Protein AF-A0A7K9G191-F1 (afdb_monomer_lite)

Structure (mmCIF, N/CA/C/O backbone):
data_AF-A0A7K9G191-F1
#
_entry.id   AF-A0A7K9G191-F1
#
loop_
_atom_site.group_PDB
_atom_site.id
_atom_site.type_symbol
_atom_site.label_atom_id
_atom_site.label_alt_id
_atom_site.label_comp_id
_atom_site.label_asym_id
_atom_site.label_entity_id
_atom_site.label_seq_id
_atom_site.pdbx_PDB_ins_code
_atom_site.Cartn_x
_atom_site.Cartn_y
_atom_site.Cartn_z
_atom_site.occupancy
_atom_site.B_iso_or_equiv
_atom_site.auth_seq_id
_atom_site.auth_comp_id
_atom_site.auth_asym_id
_atom_site.auth_atom_id
_atom_site.pdbx_PDB_model_num
ATOM 1 N N . VAL A 1 1 ? 13.706 1.006 -11.838 1.00 76.94 1 VAL A N 1
ATOM 2 C CA . VAL A 1 1 ? 13.222 0.784 -13.225 1.00 76.94 1 VAL A CA 1
ATOM 3 C C . VAL A 1 1 ? 11.695 0.822 -13.314 1.00 76.94 1 VAL A C 1
ATOM 5 O O . VAL A 1 1 ? 11.186 1.658 -14.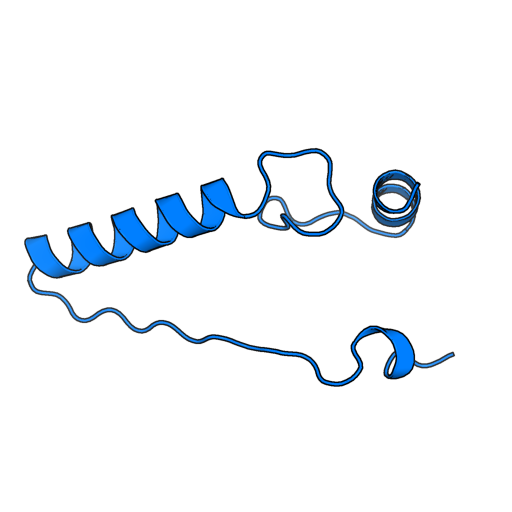048 1.00 76.94 1 VAL A O 1
ATOM 8 N N . ILE A 1 2 ? 10.955 0.007 -12.547 1.00 86.62 2 ILE A N 1
ATOM 9 C CA . ILE A 1 2 ? 9.482 -0.071 -12.649 1.00 86.62 2 ILE A CA 1
ATOM 10 C C . ILE A 1 2 ? 8.747 1.248 -12.352 1.00 86.62 2 ILE A C 1
ATOM 12 O O . ILE A 1 2 ? 7.884 1.631 -13.130 1.00 86.62 2 ILE A O 1
ATOM 16 N N . THR A 1 3 ? 9.157 2.008 -11.329 1.00 89.00 3 THR A N 1
ATOM 17 C CA . THR A 1 3 ? 8.563 3.323 -11.016 1.00 89.00 3 THR A CA 1
ATOM 18 C C . THR A 1 3 ? 8.619 4.294 -12.187 1.00 89.00 3 THR A C 1
ATOM 20 O O . THR A 1 3 ? 7.618 4.910 -12.518 1.00 89.00 3 THR A O 1
ATOM 23 N N . ALA A 1 4 ? 9.776 4.402 -12.846 1.00 90.25 4 ALA A N 1
ATOM 24 C CA . ALA A 1 4 ? 9.949 5.320 -13.969 1.00 90.25 4 ALA A CA 1
ATOM 25 C C . ALA A 1 4 ? 9.063 4.928 -15.161 1.00 90.25 4 ALA A C 1
ATOM 27 O O . ALA A 1 4 ? 8.483 5.792 -15.813 1.00 90.25 4 ALA A O 1
ATOM 28 N N . ARG A 1 5 ? 8.921 3.619 -15.417 1.00 92.56 5 ARG A N 1
ATOM 29 C CA . ARG A 1 5 ? 8.023 3.101 -16.458 1.00 92.56 5 ARG A CA 1
ATOM 30 C C . ARG A 1 5 ? 6.560 3.386 -16.124 1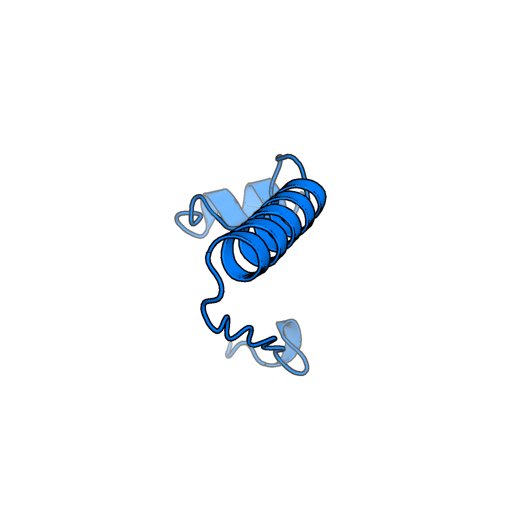.00 92.56 5 ARG A C 1
ATOM 32 O O . ARG A 1 5 ? 5.835 3.849 -16.993 1.00 92.56 5 ARG A O 1
ATOM 39 N N . LEU A 1 6 ? 6.158 3.156 -14.874 1.00 90.69 6 LEU A N 1
ATOM 40 C CA . LEU A 1 6 ? 4.791 3.369 -14.405 1.00 90.69 6 LEU A CA 1
ATOM 41 C C . LEU A 1 6 ? 4.395 4.851 -14.493 1.00 90.69 6 LEU A C 1
ATOM 43 O O . LEU A 1 6 ? 3.376 5.168 -15.091 1.00 90.69 6 LEU A O 1
ATOM 47 N N . THR A 1 7 ? 5.243 5.762 -14.003 1.00 90.88 7 THR A N 1
ATOM 48 C CA . THR A 1 7 ? 5.006 7.215 -14.081 1.00 90.88 7 THR A CA 1
ATOM 49 C C . THR A 1 7 ? 4.918 7.729 -15.519 1.00 90.88 7 THR A C 1
ATOM 51 O O . THR A 1 7 ? 4.170 8.662 -15.784 1.00 90.88 7 THR A O 1
ATOM 54 N N . LYS A 1 8 ? 5.668 7.136 -16.458 1.00 93.38 8 LYS A N 1
ATOM 55 C CA . LYS A 1 8 ? 5.573 7.487 -17.883 1.00 93.38 8 LYS A CA 1
ATOM 56 C C . LYS A 1 8 ? 4.299 6.938 -18.537 1.00 93.38 8 LYS A C 1
ATOM 58 O O . LYS A 1 8 ? 3.788 7.560 -19.461 1.00 93.38 8 LYS A O 1
ATOM 63 N N . ALA A 1 9 ? 3.828 5.770 -18.104 1.00 92.19 9 ALA A N 1
ATOM 64 C CA . ALA A 1 9 ? 2.699 5.080 -18.721 1.00 92.19 9 ALA A CA 1
ATOM 65 C C . ALA A 1 9 ? 1.339 5.658 -18.305 1.00 92.19 9 ALA A C 1
ATOM 67 O O . ALA A 1 9 ? 0.418 5.663 -19.117 1.00 92.19 9 ALA A O 1
ATOM 68 N N . CYS A 1 10 ? 1.193 6.135 -17.064 1.00 91.75 10 CYS A N 1
ATOM 69 C CA . CYS A 1 10 ? -0.070 6.695 -16.591 1.00 91.75 10 CYS A CA 1
ATOM 70 C C . CYS A 1 10 ? 0.093 7.680 -15.418 1.00 91.75 10 CYS A C 1
ATOM 72 O O . CYS A 1 10 ? 1.078 7.620 -14.673 1.00 91.75 10 CYS A O 1
ATOM 74 N N . PRO A 1 11 ? -0.894 8.576 -15.208 1.00 93.50 11 PRO A N 1
ATOM 75 C CA . PRO A 1 11 ? -0.983 9.371 -13.992 1.00 93.50 11 PRO A CA 1
ATOM 76 C C . PRO A 1 11 ? -1.085 8.469 -12.760 1.00 93.50 11 PRO A C 1
ATOM 78 O O . PRO A 1 11 ? -1.914 7.562 -12.693 1.00 93.50 11 PRO A O 1
ATOM 81 N N . ILE A 1 12 ? -0.253 8.744 -11.760 1.00 91.12 12 ILE A N 1
ATOM 82 C CA . ILE A 1 12 ? -0.215 7.966 -10.523 1.00 91.12 12 ILE A CA 1
ATOM 83 C C . ILE A 1 12 ? -1.176 8.574 -9.510 1.00 91.12 12 ILE A C 1
ATOM 85 O O . ILE A 1 12 ? -1.083 9.758 -9.186 1.00 91.12 12 ILE A O 1
ATOM 89 N N . ASN A 1 13 ? -2.077 7.754 -8.965 1.00 90.56 13 ASN A N 1
ATOM 90 C CA . ASN A 1 13 ? -2.915 8.173 -7.847 1.00 90.56 13 ASN A CA 1
ATOM 91 C C . ASN A 1 13 ? -2.031 8.545 -6.644 1.00 90.56 13 ASN A C 1
ATOM 93 O O . ASN A 1 13 ? -1.145 7.781 -6.268 1.00 90.56 13 ASN A O 1
ATOM 97 N N . GLN A 1 14 ? -2.309 9.674 -5.990 1.00 88.56 14 GLN A N 1
ATOM 98 C CA . GLN A 1 14 ? -1.540 10.152 -4.830 1.00 88.56 14 GLN A CA 1
ATOM 99 C C . GLN A 1 14 ? -1.495 9.156 -3.654 1.00 88.56 14 GLN A C 1
ATOM 101 O O . GLN A 1 14 ? -0.634 9.263 -2.785 1.00 88.56 14 GLN A O 1
ATOM 106 N N . ARG A 1 15 ? -2.421 8.190 -3.599 1.00 88.62 15 ARG A N 1
ATOM 107 C CA . ARG A 1 15 ? -2.478 7.132 -2.581 1.00 88.62 15 ARG A CA 1
ATOM 108 C C . ARG A 1 15 ? -1.818 5.818 -3.014 1.00 88.62 15 ARG A C 1
AT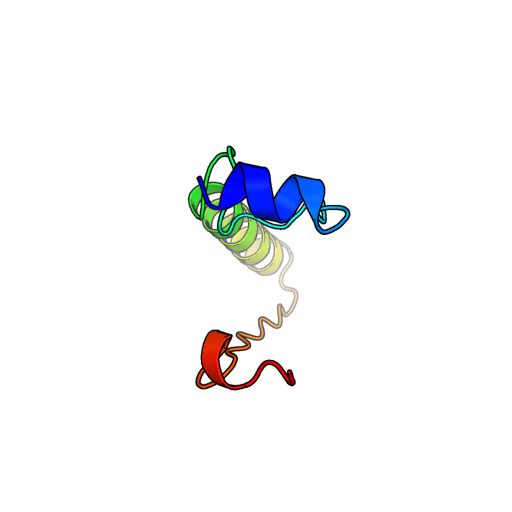OM 110 O O . ARG A 1 15 ? -1.695 4.925 -2.178 1.00 88.62 15 ARG A O 1
ATOM 117 N N . GLN A 1 16 ? -1.374 5.686 -4.268 1.00 90.12 16 GLN A N 1
ATOM 118 C CA . GLN A 1 16 ? -0.615 4.520 -4.726 1.00 90.12 16 GLN A CA 1
ATOM 119 C C . GLN A 1 16 ? 0.707 4.455 -3.965 1.00 90.12 16 GLN A C 1
ATOM 121 O O . GLN A 1 16 ? 1.461 5.416 -3.981 1.00 90.12 16 GLN A O 1
ATOM 126 N N . ARG A 1 17 ? 1.013 3.323 -3.323 1.00 90.88 17 ARG A N 1
ATOM 127 C CA . ARG A 1 17 ? 2.315 3.098 -2.655 1.00 90.88 17 ARG A CA 1
ATOM 128 C C . ARG A 1 17 ? 3.148 2.001 -3.294 1.00 90.88 17 ARG A C 1
ATOM 130 O O . ARG A 1 17 ? 4.360 1.962 -3.106 1.00 90.88 17 ARG A O 1
ATOM 137 N N . GLY A 1 18 ? 2.515 1.123 -4.069 1.00 90.69 18 GLY A N 1
ATOM 138 C CA . GLY A 1 18 ? 3.211 0.087 -4.819 1.00 90.69 18 GLY A CA 1
ATOM 139 C C . GLY A 1 18 ? 4.002 0.690 -5.974 1.00 90.69 18 GLY A C 1
ATOM 140 O O . GLY A 1 18 ? 3.482 1.515 -6.723 1.00 90.69 18 GLY A O 1
ATOM 141 N N . PHE A 1 19 ? 5.247 0.245 -6.136 1.00 90.69 19 PHE A N 1
ATOM 142 C CA . PHE A 1 19 ? 6.096 0.578 -7.283 1.00 90.69 19 PHE A CA 1
ATOM 143 C C . PHE A 1 19 ? 6.368 2.078 -7.491 1.00 90.69 19 PHE A C 1
ATOM 145 O O . PHE A 1 19 ? 6.752 2.469 -8.592 1.00 90.69 19 PHE A O 1
ATOM 152 N N . ILE A 1 20 ? 6.253 2.916 -6.455 1.00 90.88 20 ILE A N 1
ATOM 153 C CA . ILE A 1 20 ? 6.604 4.345 -6.510 1.00 90.88 20 ILE A CA 1
ATOM 154 C C . ILE A 1 20 ? 7.730 4.708 -5.535 1.00 90.88 20 ILE A C 1
ATOM 156 O O . ILE A 1 20 ? 8.014 3.973 -4.592 1.00 90.88 20 ILE A O 1
ATOM 160 N N . ARG A 1 21 ? 8.384 5.857 -5.750 1.00 86.06 21 ARG A N 1
ATOM 161 C CA . ARG A 1 21 ? 9.396 6.403 -4.830 1.00 86.06 21 ARG A CA 1
ATOM 162 C C . ARG A 1 21 ? 8.715 7.194 -3.706 1.00 86.06 21 ARG A C 1
ATOM 164 O O . ARG A 1 21 ? 8.728 8.419 -3.721 1.00 86.06 21 ARG A O 1
ATOM 171 N N . SER A 1 22 ? 8.108 6.499 -2.750 1.00 84.31 22 SER A N 1
ATOM 172 C CA . SER A 1 22 ? 7.550 7.104 -1.532 1.00 84.31 22 SER A CA 1
ATOM 173 C C . SER A 1 22 ? 7.860 6.259 -0.300 1.00 84.31 22 SER A C 1
ATOM 175 O O . SER A 1 22 ? 8.385 5.151 -0.415 1.00 84.31 22 SER A O 1
ATOM 177 N N . ALA A 1 23 ? 7.469 6.748 0.884 1.00 77.31 23 ALA A N 1
ATOM 178 C CA . ALA A 1 23 ? 7.246 5.864 2.024 1.00 77.31 23 ALA A CA 1
ATOM 179 C C . ALA A 1 23 ? 6.299 4.748 1.555 1.00 77.31 23 ALA A C 1
ATOM 181 O O . ALA A 1 23 ? 5.245 5.048 0.994 1.00 77.31 23 ALA A O 1
ATOM 182 N N . GLY A 1 24 ? 6.738 3.491 1.637 1.00 84.06 24 GLY A N 1
ATOM 183 C CA . GLY A 1 24 ? 6.009 2.346 1.091 1.00 84.06 24 GLY A CA 1
ATOM 184 C C . GLY A 1 24 ? 4.740 2.036 1.890 1.00 84.06 24 GLY A C 1
ATOM 185 O O . GLY A 1 24 ? 3.920 2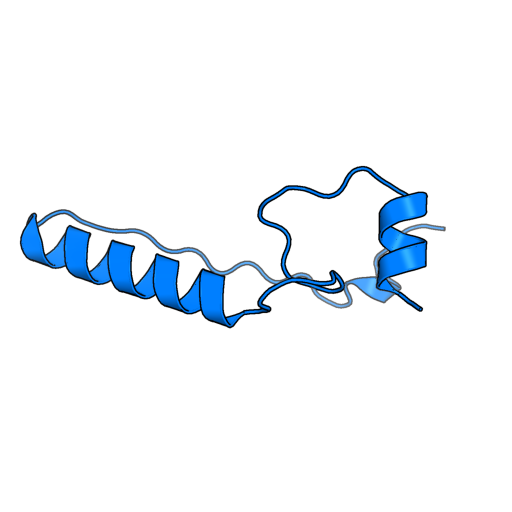.904 2.177 1.00 84.06 24 GLY A O 1
ATOM 186 N N . CYS A 1 25 ? 4.571 0.783 2.311 1.00 87.12 25 CYS A N 1
ATOM 187 C CA . CYS A 1 25 ? 3.366 0.372 3.040 1.00 87.12 25 CYS A CA 1
ATOM 188 C C . CYS A 1 25 ? 3.239 0.985 4.447 1.00 87.12 25 CYS A C 1
ATOM 190 O O . CYS A 1 25 ? 2.156 0.942 5.028 1.00 87.12 25 CYS A O 1
ATOM 192 N N . SER A 1 26 ? 4.310 1.560 5.004 1.00 91.19 26 SER A N 1
ATOM 193 C CA . SER A 1 26 ? 4.307 2.137 6.355 1.00 91.19 26 SER A CA 1
ATOM 194 C C . SER A 1 26 ? 3.263 3.241 6.526 1.00 91.19 26 SER A C 1
ATOM 196 O O . SER A 1 26 ? 2.614 3.311 7.569 1.00 91.19 26 SER A O 1
ATOM 198 N N . GLU A 1 27 ? 3.041 4.061 5.497 1.00 90.06 27 GLU A N 1
ATOM 199 C CA . GLU A 1 27 ? 2.026 5.114 5.538 1.00 90.06 27 GLU A CA 1
ATOM 200 C C . GLU A 1 27 ? 0.608 4.529 5.582 1.00 90.06 27 GLU A C 1
ATOM 202 O O . GLU A 1 27 ? -0.208 4.944 6.406 1.00 90.06 27 GLU A O 1
ATOM 207 N N . ASN A 1 28 ? 0.333 3.500 4.773 1.00 90.88 28 ASN A N 1
ATOM 208 C CA . ASN A 1 28 ? -0.962 2.816 4.764 1.00 90.88 28 ASN A CA 1
ATOM 209 C C . ASN A 1 28 ? -1.248 2.148 6.115 1.00 90.88 28 ASN A C 1
ATOM 211 O O . ASN A 1 28 ? -2.354 2.272 6.643 1.00 90.88 28 ASN A O 1
ATOM 215 N N . LEU A 1 29 ? -0.242 1.494 6.706 1.00 93.06 29 LEU A N 1
ATOM 216 C CA . LEU A 1 29 ? -0.354 0.882 8.032 1.00 93.06 29 LEU A CA 1
ATOM 217 C C . LEU A 1 29 ? -0.626 1.930 9.113 1.00 93.06 29 LEU A C 1
ATOM 219 O O . LEU A 1 29 ? -1.489 1.730 9.970 1.00 93.06 29 LEU A O 1
ATOM 223 N N . LYS A 1 30 ? 0.078 3.068 9.066 1.00 94.75 30 LYS A N 1
ATOM 224 C CA . LYS A 1 30 ? -0.120 4.149 10.033 1.00 94.75 30 LYS A CA 1
ATOM 225 C C . LYS A 1 30 ? -1.519 4.746 9.923 1.00 94.75 30 LYS A C 1
ATOM 227 O O . LYS A 1 30 ? -2.166 4.958 10.948 1.00 94.75 30 LYS A O 1
ATOM 232 N N . LEU A 1 31 ? -1.995 4.980 8.702 1.00 94.00 31 LEU A N 1
ATOM 233 C CA . LEU A 1 31 ? -3.327 5.514 8.442 1.00 94.00 31 LEU A CA 1
ATOM 234 C C . LEU A 1 31 ? -4.415 4.553 8.937 1.00 94.00 31 LEU A C 1
ATOM 236 O O . LEU A 1 31 ? -5.297 4.975 9.683 1.00 94.00 31 LEU A O 1
ATOM 240 N N . LEU A 1 32 ? -4.311 3.259 8.621 1.00 95.88 32 LEU A N 1
ATOM 241 C CA . LEU A 1 32 ? -5.250 2.247 9.111 1.00 95.88 32 LEU A CA 1
ATOM 242 C C . LEU A 1 32 ? -5.258 2.177 10.645 1.00 95.88 32 LEU A C 1
ATOM 244 O O . LEU A 1 32 ? -6.322 2.157 11.263 1.00 95.88 32 LEU A O 1
ATOM 248 N N . GLN A 1 33 ? -4.082 2.216 11.280 1.00 98.00 33 GLN A N 1
ATOM 249 C CA . GLN A 1 33 ? -3.974 2.233 12.738 1.00 98.00 33 GLN A CA 1
ATOM 250 C C . GLN A 1 33 ? -4.680 3.453 13.352 1.00 98.00 33 GLN A C 1
ATOM 252 O O . GLN A 1 33 ? -5.355 3.320 14.375 1.00 98.00 33 GLN A O 1
ATOM 257 N N . LEU A 1 34 ? -4.532 4.636 12.749 1.00 98.19 34 LEU A N 1
ATOM 258 C CA . LEU A 1 34 ? -5.200 5.855 13.208 1.00 98.19 34 LEU A CA 1
ATOM 259 C C . LEU A 1 34 ? -6.720 5.769 13.041 1.00 98.19 34 LEU A C 1
ATOM 261 O O . LEU A 1 34 ? -7.435 6.113 13.980 1.00 98.19 34 LEU A O 1
ATOM 265 N N . LEU A 1 35 ? -7.210 5.252 11.910 1.00 98.00 35 LEU A N 1
ATOM 266 C CA . LEU A 1 35 ? -8.643 5.041 11.681 1.00 98.00 35 LEU A CA 1
ATOM 267 C C . LEU A 1 35 ? -9.250 4.100 12.727 1.00 98.00 35 LEU A C 1
ATOM 269 O O . LEU A 1 35 ? -10.276 4.428 13.320 1.00 98.00 35 LEU A O 1
ATOM 273 N N . ILE A 1 36 ? -8.582 2.981 13.023 1.00 98.25 36 ILE A N 1
ATOM 274 C CA . ILE A 1 36 ? -9.029 2.025 14.047 1.00 98.25 36 ILE A CA 1
ATOM 275 C C . ILE A 1 36 ? -9.072 2.684 15.430 1.00 98.25 36 ILE A C 1
ATOM 277 O O . ILE A 1 36 ? -10.056 2.543 16.155 1.00 98.25 36 ILE A O 1
ATOM 281 N N . ARG A 1 37 ? -8.019 3.420 15.814 1.00 98.44 37 ARG A N 1
ATOM 282 C CA . ARG A 1 37 ? -7.976 4.129 17.106 1.00 98.44 37 ARG A CA 1
ATOM 283 C C . ARG A 1 37 ? -9.083 5.175 17.214 1.00 98.44 37 ARG A C 1
ATOM 285 O O . ARG A 1 37 ? -9.707 5.286 18.264 1.00 98.44 37 ARG A O 1
ATOM 292 N N . ASN A 1 38 ? -9.333 5.912 16.136 1.00 98.50 38 ASN A N 1
ATOM 293 C CA . ASN A 1 38 ? -10.385 6.916 16.073 1.00 98.50 38 ASN A CA 1
ATOM 294 C C . ASN A 1 38 ? -11.773 6.281 16.221 1.00 98.50 38 ASN A C 1
ATOM 296 O O . ASN A 1 38 ? -12.537 6.698 17.079 1.00 98.50 38 ASN A O 1
ATOM 300 N N . ALA A 1 39 ? -12.071 5.229 15.456 1.00 98.44 39 ALA A N 1
ATOM 301 C CA . ALA A 1 39 ? -13.343 4.513 15.537 1.00 98.44 39 ALA A CA 1
ATOM 302 C C . ALA A 1 39 ? -13.620 3.975 16.951 1.00 98.44 39 ALA A C 1
ATOM 304 O O . ALA A 1 39 ? -14.724 4.142 17.468 1.00 98.44 39 ALA A O 1
ATOM 305 N N . LYS A 1 40 ? -12.590 3.422 17.611 1.00 98.12 40 LYS A N 1
ATOM 306 C CA . LYS A 1 40 ? -12.670 2.983 19.013 1.00 98.12 40 LYS A CA 1
ATOM 307 C C . LYS A 1 40 ? -12.973 4.135 19.970 1.00 98.12 40 LYS A C 1
ATOM 309 O O . LYS A 1 40 ? -13.856 3.995 20.804 1.00 98.12 40 LYS A O 1
ATOM 314 N N . ARG A 1 41 ? -12.264 5.263 19.849 1.00 98.50 41 ARG A N 1
ATOM 315 C CA . ARG A 1 41 ? -12.472 6.436 20.717 1.00 98.50 41 ARG A CA 1
ATOM 316 C C . ARG A 1 41 ? -13.882 7.010 20.567 1.00 98.50 41 ARG A C 1
ATOM 318 O O . ARG A 1 41 ? -14.512 7.371 21.552 1.00 98.50 41 ARG A O 1
ATOM 325 N N . GLU A 1 42 ? -14.369 7.077 19.335 1.00 98.31 42 GLU A N 1
ATOM 326 C CA . GLU A 1 42 ? -15.667 7.66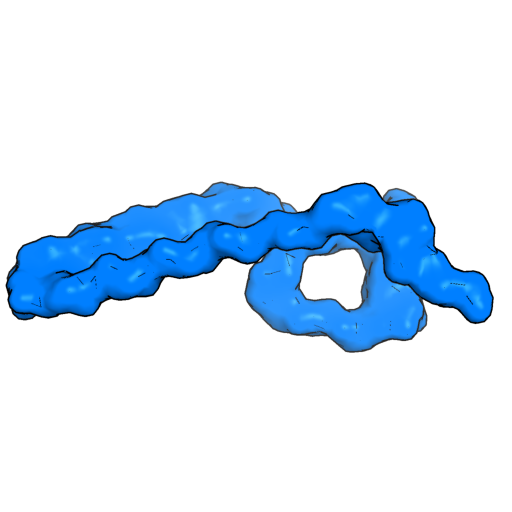5 19.005 1.00 98.31 42 GLU A CA 1
ATOM 327 C C . GLU A 1 42 ? -16.843 6.688 19.174 1.00 98.31 42 GLU A C 1
ATOM 329 O O . GLU A 1 42 ? -17.982 7.083 18.946 1.00 98.31 42 GLU A O 1
ATOM 334 N N . HIS A 1 43 ? -16.584 5.425 19.539 1.00 97.62 43 HIS A N 1
ATOM 335 C CA . HIS A 1 43 ? -17.581 4.350 19.627 1.00 97.62 43 HIS A CA 1
ATOM 336 C C . HIS A 1 43 ? -18.396 4.170 18.333 1.00 97.62 43 HIS A C 1
ATOM 338 O O . HIS A 1 43 ? -19.606 3.951 18.364 1.00 97.62 43 HIS A O 1
ATOM 344 N N . ARG A 1 44 ? -17.729 4.264 17.174 1.00 98.06 44 ARG A N 1
ATOM 345 C CA . ARG A 1 44 ? -18.362 4.115 15.852 1.00 98.06 44 ARG A CA 1
ATOM 346 C C . ARG A 1 44 ? -17.853 2.863 15.137 1.00 98.06 44 ARG A C 1
ATOM 348 O O . ARG A 1 44 ? -16.670 2.538 15.263 1.00 98.06 44 ARG A O 1
ATOM 355 N N . PRO A 1 45 ? -18.702 2.173 14.357 1.00 97.69 45 PRO A N 1
ATOM 356 C CA . PRO A 1 45 ? -18.260 1.049 13.542 1.00 97.69 45 PRO A CA 1
ATOM 357 C C . PRO A 1 45 ? -17.281 1.509 12.450 1.00 97.69 45 PRO A C 1
ATOM 359 O O . PRO A 1 45 ? -17.405 2.603 11.900 1.00 97.69 45 PRO A O 1
ATOM 362 N N . LEU A 1 46 ? -16.318 0.647 12.119 1.00 97.88 46 LEU A N 1
ATOM 363 C CA . LEU A 1 46 ? -15.375 0.833 11.015 1.00 97.88 46 LEU A CA 1
ATOM 364 C C . LEU A 1 46 ? -15.339 -0.443 10.172 1.00 97.88 46 LEU A C 1
ATOM 366 O O . LEU A 1 46 ? -14.958 -1.499 10.672 1.00 97.88 46 LEU A O 1
ATOM 370 N N . GLY A 1 47 ? -15.710 -0.332 8.898 1.00 97.56 47 GLY A N 1
ATOM 371 C CA . GLY A 1 47 ? -15.537 -1.397 7.912 1.00 97.56 47 GLY A CA 1
ATOM 372 C C . GLY A 1 47 ? -14.190 -1.275 7.200 1.00 97.56 47 GLY A C 1
ATOM 373 O O . GLY A 1 47 ? -13.787 -0.175 6.824 1.00 97.56 47 GLY A O 1
ATOM 374 N N . VAL A 1 48 ? -13.502 -2.399 7.002 1.00 96.06 48 VAL A N 1
ATOM 375 C CA . VAL A 1 48 ? -12.261 -2.482 6.217 1.00 96.06 48 VAL A CA 1
ATOM 376 C C . VAL A 1 48 ? -12.393 -3.650 5.248 1.00 96.06 48 VAL A C 1
ATOM 378 O O . VAL A 1 48 ? -12.723 -4.757 5.666 1.00 96.06 48 VAL A O 1
ATOM 381 N N . VAL A 1 49 ? -12.136 -3.402 3.965 1.00 96.88 49 VAL A N 1
ATOM 382 C CA . VAL A 1 49 ? -12.183 -4.420 2.909 1.00 96.88 49 VAL A CA 1
ATOM 383 C C . VAL A 1 49 ? -10.793 -4.552 2.303 1.00 96.88 49 VAL A C 1
ATOM 385 O O . VAL A 1 49 ? -10.206 -3.560 1.872 1.00 96.88 49 VAL A O 1
ATOM 388 N N . PHE A 1 50 ? -10.275 -5.777 2.275 1.00 95.00 50 PHE A N 1
ATOM 389 C CA . PHE A 1 50 ? -9.035 -6.119 1.586 1.00 95.00 50 PHE A CA 1
ATOM 390 C C . PHE A 1 50 ? -9.391 -6.757 0.245 1.00 95.00 50 PHE A C 1
ATOM 392 O O . PHE A 1 50 ? -10.142 -7.728 0.205 1.00 95.00 50 PHE A O 1
ATOM 399 N N . VAL A 1 51 ? -8.874 -6.187 -0.841 1.00 95.75 51 VAL A N 1
ATOM 400 C CA . VAL A 1 51 ? -9.100 -6.658 -2.212 1.00 95.75 51 VAL A CA 1
ATOM 401 C C . VAL A 1 51 ? -7.764 -7.110 -2.782 1.00 95.75 51 VAL A C 1
ATOM 403 O O . VAL A 1 51 ? -6.771 -6.396 -2.645 1.00 95.75 51 VAL A O 1
ATOM 406 N N . ASP A 1 52 ? -7.757 -8.273 -3.425 1.00 95.25 52 ASP A N 1
ATOM 407 C CA . ASP A 1 52 ? -6.595 -8.836 -4.107 1.00 95.25 52 ASP A CA 1
ATOM 408 C C . ASP A 1 52 ? -6.961 -9.242 -5.540 1.00 95.25 52 ASP A C 1
ATOM 410 O O . ASP A 1 52 ? -8.099 -9.634 -5.812 1.00 95.25 52 ASP A O 1
ATOM 414 N N . LEU A 1 53 ? -6.003 -9.114 -6.461 1.00 94.94 53 LEU A N 1
ATOM 415 C CA . LEU A 1 53 ? -6.175 -9.461 -7.872 1.00 94.94 53 LEU A CA 1
ATOM 416 C C . LEU A 1 53 ? -5.347 -10.705 -8.199 1.00 94.94 53 LEU A C 1
ATOM 418 O O . LEU A 1 53 ? -4.117 -10.647 -8.285 1.00 94.94 53 LEU A O 1
ATOM 422 N N . ALA A 1 54 ? -6.029 -11.825 -8.450 1.00 95.94 54 ALA A N 1
ATOM 423 C CA . ALA A 1 54 ? -5.374 -13.065 -8.845 1.00 95.94 54 ALA A CA 1
ATOM 424 C C . ALA A 1 54 ? -4.600 -12.881 -10.162 1.00 95.94 54 ALA A C 1
ATOM 426 O O . ALA A 1 54 ? -5.138 -12.381 -11.152 1.00 95.94 54 ALA A O 1
ATOM 427 N N . LYS A 1 55 ? -3.330 -13.312 -10.171 1.00 94.56 55 LYS A N 1
ATOM 428 C CA . LYS A 1 55 ? -2.428 -13.224 -11.332 1.00 94.56 55 LYS A CA 1
ATOM 429 C C . LYS A 1 55 ? -2.385 -11.818 -11.956 1.00 94.56 55 LYS A C 1
ATOM 431 O O . LYS A 1 55 ? -2.487 -11.681 -13.168 1.00 94.56 55 LYS A O 1
ATOM 436 N N . ALA A 1 56 ? -2.243 -10.773 -11.137 1.00 92.62 56 ALA A N 1
ATOM 437 C CA . ALA A 1 56 ? -2.362 -9.365 -11.548 1.00 92.62 56 ALA A CA 1
ATOM 438 C C . ALA A 1 56 ? -1.520 -8.932 -12.770 1.00 92.62 56 ALA A C 1
ATOM 440 O O . ALA A 1 56 ? -1.860 -7.944 -13.414 1.00 92.62 56 ALA A O 1
ATOM 441 N N . PHE A 1 57 ? -0.425 -9.634 -13.082 1.00 90.69 57 PHE A N 1
ATOM 442 C CA . PHE A 1 57 ? 0.376 -9.373 -14.284 1.00 90.69 57 PHE A CA 1
ATOM 443 C C . PHE A 1 57 ? -0.054 -10.218 -15.490 1.00 90.69 57 PHE A C 1
ATOM 445 O O . PHE A 1 57 ? -0.017 -9.714 -16.607 1.00 90.69 57 PHE A O 1
ATOM 452 N N . ASP A 1 58 ? -0.485 -11.464 -15.274 1.00 94.69 58 ASP A N 1
ATOM 453 C CA . ASP A 1 58 ? -0.884 -12.376 -16.357 1.00 94.69 58 ASP A CA 1
ATOM 454 C C . ASP A 1 58 ? -2.316 -12.109 -16.843 1.00 94.69 58 ASP A C 1
ATOM 456 O O . ASP A 1 58 ? -2.691 -12.525 -17.933 1.00 94.69 58 ASP A O 1
ATOM 460 N N . SER A 1 59 ? -3.138 -11.443 -16.027 1.00 93.06 59 SER A N 1
ATOM 461 C CA . SER A 1 59 ? -4.535 -11.123 -16.344 1.00 93.06 59 SER A CA 1
ATOM 462 C C . SER A 1 59 ? -4.713 -9.824 -17.138 1.00 93.06 59 SER A C 1
ATOM 464 O O . SER A 1 59 ? -5.843 -9.422 -17.413 1.00 93.06 59 SER A O 1
ATOM 466 N N . VAL A 1 60 ? -3.617 -9.169 -17.531 1.00 89.69 60 VAL A N 1
ATOM 467 C CA . VAL A 1 60 ? -3.650 -7.984 -18.395 1.00 89.69 60 VAL A CA 1
ATOM 468 C C . VAL A 1 60 ? -3.794 -8.432 -19.850 1.00 89.69 60 VAL A C 1
ATOM 470 O O . VAL A 1 60 ? -2.944 -9.159 -20.359 1.00 89.69 60 VAL A O 1
ATOM 473 N N . SER A 1 61 ? -4.860 -7.995 -20.528 1.00 87.88 61 SER A N 1
ATOM 474 C CA . SER A 1 61 ? -5.070 -8.28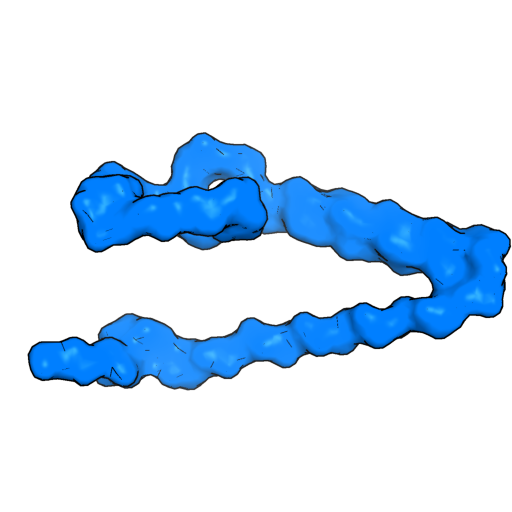2 -21.952 1.00 87.88 61 SER A CA 1
ATOM 475 C C . SER A 1 61 ? -3.985 -7.638 -22.821 1.00 87.88 61 SER A C 1
ATOM 477 O O . SER A 1 61 ? -3.580 -6.503 -22.552 1.00 87.88 61 SER A O 1
ATOM 479 N N . HIS A 1 62 ? -3.556 -8.352 -23.864 1.00 78.56 62 HIS A N 1
ATOM 480 C CA . HIS A 1 62 ? -2.589 -7.877 -24.857 1.00 78.56 62 HIS A CA 1
ATOM 481 C C . HIS A 1 62 ? -3.173 -6.860 -25.837 1.00 78.56 62 HIS A C 1
ATOM 483 O O . HIS A 1 62 ? -4.370 -6.992 -26.181 1.00 78.56 62 HIS A O 1
#

Sequence (62 aa):
VITARLTKACPINQRQRGFIRSAGCSENLKLLQLLIRNAKREHRPLGVVFVDLAKAFDSVSH

Organism: Stercorarius parasiticus (NCBI:txid54059)

Secondary structure (DSSP, 8-state):
-HHHHHHHHSPPPTT--TTSSS--HHHHHHHHHHHHHHHHHTT----------TTTTTTS--

Foldseek 3Di:
DQQVVVVVVDDDDPPDQPSHPDDHCPVVVVVVVVVVVVCVVVVHDDDDDDDDDPPVPVPDDD

Radius of gyration: 15.88 Å; chains: 1; bounding box: 32×23×46 Å

pLDDT: mean 92.45, std 5.09, range [76.94, 98.5]